Protein AF-A0A0F9HKT6-F1 (afdb_monomer_lite)

Sequence (175 aa):
MPKSNTPSYIKSLLAPNPKAQQGRRVWSIDLETVWLPFFTATNTTGDTAIPPDALGCPIRLAYDKDGSVKFSNAGRPVTRVAKPLADSVTLVRQNFVANLQRYAGQVAQQMKEEYGQQIKLAHSAGQPLIQHDKTELDRAIQLQLEEAMRQAQEESQEEEKEEAKAEEKELVPAG

Radius of gyration: 30.21 Å; chains: 1; bounding box: 75×79×49 Å

pLDDT: mean 86.14, std 12.73, range [41.28, 96.88]

Secondary structure (DSSP, 8-state):
-PPP---HHHHHHTS---------EETTEEIIIIIHHHHHHHHHHTS----HHHHHS-EEE-B-TTSPBPB-TTSPBPEEE-HHHHHHHHHHHHHHHHHHHHHHHHHHHHTHHHHHHHHHHHHHHHHHHHHHHHHHHHHHHHHHHHHHHHHHHHHHHHHHHHHHHHHHHHT----

Foldseek 3Di:
DPPDCPDPVVVVVPDDDPDDDDDDDDVNHHCPPPLLVVVVVCVVVVVDDQDPCLSVCQKDFDADPVRHGDADPVRHTDIDGDPSSNVVVVVVVVVVVVVVVVVVVVCCVPVVPVVVVVVVVVVVVCVVVVVVVVVVVVVVVVVVVVVVVVVVVVVVVVVVVVVVVVVVVVPDDDD

Organism: NCBI:txid412755

Structure (mmCIF, N/CA/C/O backbone):
data_AF-A0A0F9HKT6-F1
#
_entry.id   AF-A0A0F9HKT6-F1
#
loop_
_atom_site.group_PDB
_atom_site.id
_atom_site.type_symbol
_atom_site.label_atom_id
_atom_site.label_alt_id
_atom_site.label_comp_id
_atom_site.label_asym_id
_atom_site.label_entity_id
_atom_site.label_seq_id
_atom_site.pdbx_PDB_ins_code
_atom_site.Cartn_x
_atom_site.Cartn_y
_at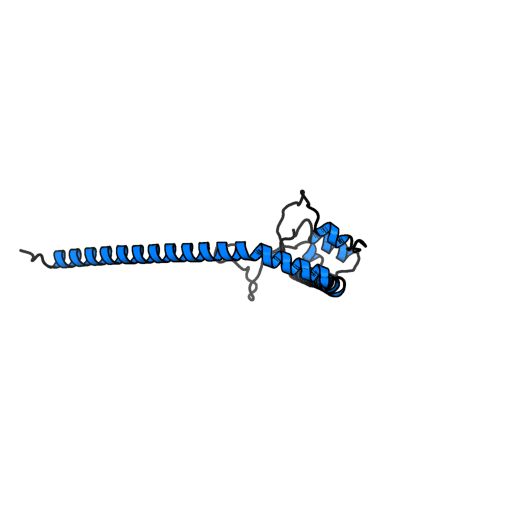om_site.Cartn_z
_atom_site.occupancy
_atom_site.B_iso_or_equiv
_atom_site.auth_seq_id
_atom_site.auth_comp_id
_atom_site.auth_asym_id
_atom_site.auth_atom_id
_atom_site.pdbx_PDB_model_num
ATOM 1 N N . MET A 1 1 ? 10.140 30.373 11.757 1.00 45.97 1 MET A N 1
ATOM 2 C CA . MET A 1 1 ? 10.279 28.901 11.717 1.00 45.97 1 MET A CA 1
ATOM 3 C C . MET A 1 1 ? 10.968 28.516 10.418 1.00 45.97 1 MET A C 1
ATOM 5 O O . MET A 1 1 ? 10.453 28.904 9.370 1.00 45.97 1 MET A O 1
ATOM 9 N N . PRO A 1 2 ? 12.121 27.831 10.438 1.00 43.03 2 PRO A N 1
ATOM 10 C CA . PRO A 1 2 ? 12.688 27.297 9.207 1.00 43.03 2 PRO A CA 1
ATOM 11 C C . PRO A 1 2 ? 11.733 26.218 8.684 1.00 43.03 2 PRO A C 1
ATOM 13 O O . PRO A 1 2 ? 11.431 25.253 9.379 1.00 43.03 2 PRO A O 1
ATOM 16 N N . LYS A 1 3 ? 11.182 26.418 7.483 1.00 57.31 3 LYS A N 1
ATOM 17 C CA . LYS A 1 3 ? 10.333 25.419 6.825 1.00 57.31 3 LYS A CA 1
ATOM 18 C C . LYS A 1 3 ? 11.186 24.170 6.611 1.00 57.31 3 LYS A C 1
ATOM 20 O O . LYS A 1 3 ? 12.167 24.240 5.872 1.00 57.31 3 LYS A O 1
ATOM 25 N N . SER A 1 4 ? 10.831 23.052 7.245 1.00 62.91 4 SER A N 1
ATOM 26 C CA . SER A 1 4 ? 11.466 21.769 6.950 1.00 62.91 4 SER A CA 1
ATOM 27 C C . SER A 1 4 ? 11.344 21.523 5.446 1.00 62.91 4 SER A C 1
ATOM 29 O O . SER A 1 4 ? 10.265 21.658 4.853 1.00 62.91 4 SER A O 1
ATOM 31 N N . ASN A 1 5 ? 12.474 21.263 4.790 1.00 73.81 5 ASN A N 1
ATOM 32 C CA . ASN A 1 5 ? 12.541 21.153 3.339 1.00 73.81 5 ASN A CA 1
ATOM 33 C C . ASN A 1 5 ? 11.998 19.776 2.918 1.00 73.81 5 ASN A C 1
ATOM 35 O O . ASN A 1 5 ? 12.739 18.884 2.518 1.00 73.81 5 ASN A O 1
ATOM 39 N N . THR A 1 6 ? 10.692 19.571 3.117 1.00 75.81 6 THR A N 1
ATOM 40 C CA . THR A 1 6 ? 10.013 18.310 2.809 1.00 75.81 6 THR A CA 1
ATOM 41 C C . THR A 1 6 ? 10.145 18.046 1.309 1.00 75.81 6 THR A C 1
ATOM 43 O O . THR A 1 6 ? 9.750 18.921 0.522 1.00 75.81 6 THR A O 1
ATOM 46 N N . PRO A 1 7 ? 10.673 16.877 0.896 1.00 83.00 7 PRO A N 1
ATOM 47 C CA . PRO A 1 7 ? 10.833 16.548 -0.513 1.00 83.00 7 PRO A CA 1
ATOM 48 C C . PRO A 1 7 ? 9.523 16.701 -1.295 1.00 83.00 7 PRO A C 1
ATOM 50 O O . PRO A 1 7 ? 8.449 16.344 -0.808 1.00 83.00 7 PRO A O 1
ATOM 53 N N . SER A 1 8 ? 9.609 17.215 -2.525 1.00 79.44 8 SER A N 1
ATOM 54 C CA . SER A 1 8 ? 8.435 17.531 -3.360 1.00 79.44 8 SER A CA 1
ATOM 55 C C . SER A 1 8 ? 7.503 16.329 -3.579 1.00 79.44 8 SER A C 1
ATOM 57 O O . SER A 1 8 ? 6.277 16.466 -3.561 1.00 79.44 8 SER A O 1
ATOM 59 N N . TYR A 1 9 ? 8.070 15.124 -3.699 1.00 77.12 9 TYR A N 1
ATOM 60 C CA . TYR A 1 9 ? 7.281 13.905 -3.873 1.00 77.12 9 TYR A CA 1
ATOM 61 C C . TYR A 1 9 ? 6.410 13.589 -2.643 1.00 77.12 9 TYR A C 1
ATOM 63 O O . TYR A 1 9 ? 5.271 13.176 -2.813 1.00 77.12 9 TYR A O 1
ATOM 71 N N . ILE A 1 10 ? 6.875 13.869 -1.416 1.00 81.38 10 ILE A N 1
ATOM 72 C CA . ILE A 1 10 ? 6.079 13.680 -0.189 1.00 81.38 10 ILE A CA 1
ATOM 73 C C . ILE A 1 10 ? 4.905 14.658 -0.156 1.00 81.38 10 ILE A C 1
ATOM 75 O O . ILE A 1 10 ? 3.785 14.258 0.138 1.00 81.38 10 ILE A O 1
ATOM 79 N N . LYS A 1 11 ? 5.133 15.927 -0.520 1.00 82.19 11 LYS A N 1
ATOM 80 C CA . LYS A 1 11 ? 4.051 16.926 -0.597 1.00 82.19 11 LYS A CA 1
ATOM 81 C C . LYS A 1 11 ? 2.957 16.494 -1.572 1.00 82.19 11 LYS A C 1
ATOM 83 O O . LYS A 1 11 ? 1.779 16.672 -1.288 1.00 82.19 11 LYS A O 1
ATOM 88 N N . SER A 1 12 ? 3.361 15.890 -2.686 1.00 80.12 12 SER A N 1
ATOM 89 C CA . SER A 1 12 ? 2.443 15.407 -3.719 1.00 80.12 12 SER A CA 1
ATOM 90 C C . SER A 1 12 ? 1.593 14.219 -3.247 1.00 80.12 12 SER A C 1
ATOM 92 O O . SER A 1 12 ? 0.447 14.105 -3.663 1.00 80.12 12 SER A O 1
ATOM 94 N N . LEU A 1 13 ? 2.103 13.373 -2.340 1.00 77.62 13 LEU A N 1
ATOM 95 C CA . LEU A 1 13 ? 1.340 12.262 -1.747 1.00 77.62 13 LEU A CA 1
ATOM 96 C C . LEU A 1 13 ? 0.247 12.720 -0.768 1.00 77.62 13 LEU A C 1
ATOM 98 O O . LEU A 1 13 ? -0.687 11.968 -0.509 1.00 77.62 13 LEU A O 1
ATOM 102 N N . LEU A 1 14 ? 0.369 13.923 -0.205 1.00 82.88 14 LEU A N 1
ATOM 103 C CA . LEU A 1 14 ? -0.565 14.464 0.790 1.00 82.88 14 LEU A CA 1
ATOM 104 C C . LEU A 1 14 ? -1.660 15.346 0.166 1.00 82.88 14 LEU A C 1
ATOM 106 O O . LEU A 1 14 ? -2.535 15.835 0.879 1.00 82.88 14 LEU A O 1
ATOM 110 N N . ALA A 1 15 ? -1.608 15.576 -1.149 1.00 80.44 15 ALA A N 1
ATOM 111 C CA . ALA A 1 15 ? -2.575 16.398 -1.866 1.00 80.44 15 ALA A CA 1
ATOM 112 C C . ALA A 1 15 ? -3.757 15.549 -2.389 1.00 80.44 15 ALA A C 1
ATOM 114 O O . ALA A 1 15 ? -3.533 14.457 -2.918 1.00 80.44 15 ALA A O 1
ATOM 115 N N . PRO A 1 16 ? -5.015 16.027 -2.300 1.00 69.81 16 PRO A N 1
ATOM 116 C CA . PRO A 1 16 ? -6.166 15.326 -2.868 1.00 69.81 16 PRO A CA 1
ATOM 117 C C . PRO A 1 16 ? -6.058 15.174 -4.392 1.00 69.81 16 PRO A C 1
ATOM 119 O O . PRO A 1 16 ? -5.712 16.130 -5.086 1.00 69.81 16 PRO A O 1
ATOM 122 N N . ASN A 1 17 ? -6.434 14.007 -4.929 1.00 72.25 17 ASN A N 1
ATOM 123 C CA . ASN A 1 17 ? -6.529 13.779 -6.374 1.00 72.25 17 ASN A CA 1
ATOM 124 C C . ASN A 1 17 ? -7.947 13.305 -6.768 1.00 72.25 17 ASN A C 1
ATOM 126 O O . ASN A 1 17 ? -8.293 12.150 -6.516 1.00 72.25 17 ASN A O 1
ATOM 130 N N . PRO A 1 18 ? -8.780 14.167 -7.386 1.00 57.66 18 PRO A N 1
ATOM 131 C CA . PRO A 1 18 ? -10.195 13.881 -7.632 1.00 57.66 18 PRO A CA 1
ATOM 132 C C . PRO A 1 18 ? -10.488 13.032 -8.885 1.00 57.66 18 PRO A C 1
ATOM 134 O O . PRO A 1 18 ? -11.656 12.800 -9.184 1.00 57.66 18 PRO A O 1
ATOM 137 N N . LYS A 1 19 ? -9.481 12.583 -9.652 1.00 61.28 19 LYS A N 1
ATOM 138 C CA . LYS A 1 19 ? -9.696 11.920 -10.957 1.00 61.28 19 LYS A CA 1
ATOM 139 C C . LYS A 1 19 ? -8.865 10.648 -11.147 1.00 61.28 19 LYS A C 1
ATOM 141 O O . LYS A 1 19 ? -8.100 10.539 -12.101 1.00 61.28 19 LYS A O 1
ATOM 146 N N . ALA A 1 20 ? -9.018 9.668 -10.262 1.00 62.19 20 ALA A N 1
ATOM 147 C CA . ALA A 1 20 ? -8.431 8.350 -10.498 1.00 62.19 20 ALA A CA 1
ATOM 148 C C . ALA A 1 20 ? -9.355 7.506 -11.395 1.00 62.19 20 ALA A C 1
ATOM 150 O O . ALA A 1 20 ? -10.478 7.183 -11.001 1.00 62.19 20 ALA A O 1
ATOM 151 N N . GLN A 1 21 ? -8.882 7.144 -12.593 1.00 65.12 21 GLN A N 1
ATOM 152 C CA . GLN A 1 21 ? -9.491 6.067 -13.378 1.00 65.12 21 GLN A CA 1
ATOM 153 C C . GLN A 1 21 ? -9.458 4.762 -12.569 1.00 65.12 21 GLN A C 1
ATOM 155 O O . GLN A 1 21 ? -8.539 4.525 -11.782 1.00 65.12 21 GLN A O 1
ATOM 160 N N . GLN A 1 22 ? -10.500 3.944 -12.718 1.00 68.56 22 GLN A N 1
ATOM 161 C CA . GLN A 1 22 ? -10.663 2.704 -11.967 1.00 68.56 22 GLN A CA 1
ATOM 162 C C . GLN A 1 22 ? -10.478 1.501 -12.888 1.00 68.56 22 GLN A C 1
ATOM 164 O O . GLN A 1 22 ? -11.194 1.355 -13.873 1.00 68.56 22 GLN A O 1
ATOM 169 N N . GLY A 1 23 ? -9.565 0.621 -12.513 1.00 77.38 23 GLY A N 1
ATOM 170 C CA . GLY A 1 23 ? -9.338 -0.693 -13.088 1.00 77.38 23 GLY A CA 1
ATOM 171 C C . GLY A 1 23 ? -8.968 -1.692 -11.989 1.00 77.38 23 GLY A C 1
ATOM 172 O O . GLY A 1 23 ? -9.216 -1.487 -10.791 1.00 77.38 23 GLY A O 1
ATOM 173 N N . ARG A 1 24 ? -8.418 -2.841 -12.388 1.00 83.50 24 ARG A N 1
ATOM 174 C CA . ARG A 1 24 ? -8.048 -3.899 -11.438 1.00 83.50 24 ARG A CA 1
ATOM 175 C C . ARG A 1 24 ? -6.892 -3.430 -10.565 1.00 83.50 24 ARG A C 1
ATOM 177 O O . ARG A 1 24 ? -5.869 -2.988 -11.071 1.00 83.50 24 ARG A O 1
ATOM 184 N N . ARG A 1 25 ? -7.027 -3.571 -9.247 1.00 87.00 25 ARG A N 1
ATOM 185 C CA . ARG A 1 25 ? -6.030 -3.068 -8.296 1.00 87.00 25 ARG A CA 1
ATOM 186 C C . ARG A 1 25 ? -5.031 -4.140 -7.883 1.00 87.00 25 ARG A C 1
ATOM 188 O O . ARG A 1 25 ? -5.411 -5.253 -7.527 1.00 87.00 25 ARG A O 1
ATOM 195 N N . VAL A 1 26 ? -3.760 -3.760 -7.840 1.00 85.25 26 VAL A N 1
ATOM 196 C CA . VAL A 1 26 ? -2.678 -4.523 -7.219 1.00 85.25 26 VAL A CA 1
ATOM 197 C C . VAL A 1 26 ? -2.084 -3.644 -6.135 1.00 85.25 26 VAL A C 1
ATOM 199 O O . VAL A 1 26 ? -1.570 -2.563 -6.413 1.00 85.25 26 VAL A O 1
ATOM 202 N N . TRP A 1 27 ? -2.203 -4.098 -4.887 1.00 85.38 27 TRP A N 1
ATOM 203 C CA . TRP A 1 27 ? -1.842 -3.305 -3.710 1.00 85.38 27 TRP A CA 1
ATOM 204 C C . TRP A 1 27 ? -2.589 -1.958 -3.651 1.00 85.38 27 TRP A C 1
ATOM 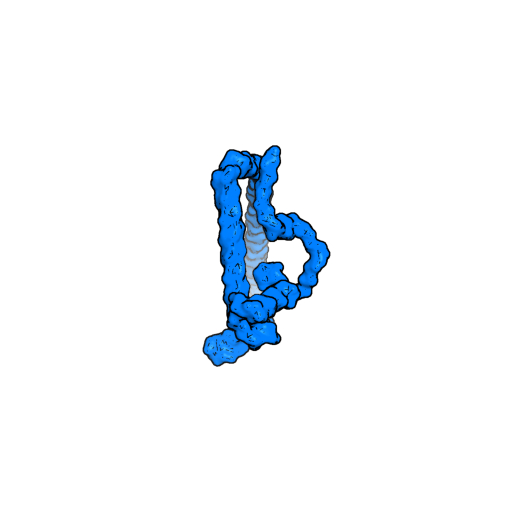206 O O . TRP A 1 27 ? -2.001 -0.903 -3.446 1.00 85.38 27 TRP A O 1
ATOM 216 N N . SER A 1 28 ? -3.906 -1.998 -3.888 1.00 84.75 28 SER A N 1
ATOM 217 C CA . SER A 1 28 ? -4.805 -0.828 -3.926 1.00 84.75 28 SER A CA 1
ATOM 218 C C . SER A 1 28 ? -4.469 0.245 -4.972 1.00 84.75 28 SER A C 1
ATOM 220 O O . SER A 1 28 ? -5.201 1.225 -5.080 1.00 84.75 28 SER A O 1
ATOM 222 N N . ILE A 1 29 ? -3.432 0.035 -5.783 1.00 86.88 29 ILE A N 1
ATOM 223 C CA . ILE A 1 29 ? -3.046 0.881 -6.910 1.00 86.88 29 ILE A CA 1
ATOM 224 C C . ILE A 1 29 ? -3.522 0.222 -8.199 1.00 86.88 29 ILE A C 1
ATOM 226 O O . ILE A 1 29 ? -3.512 -1.003 -8.331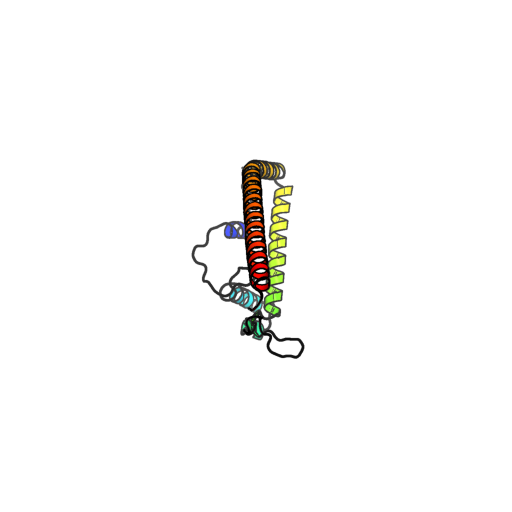 1.00 86.88 29 ILE A O 1
ATOM 230 N N . ASP A 1 30 ? -3.970 1.042 -9.137 1.00 89.88 30 ASP A N 1
ATOM 231 C CA . ASP A 1 30 ? -4.503 0.575 -10.403 1.00 89.88 30 ASP A CA 1
ATOM 232 C C . ASP A 1 30 ? -3.443 -0.119 -11.275 1.00 89.88 30 ASP A C 1
ATOM 234 O O . ASP A 1 30 ? -2.348 0.402 -11.490 1.00 89.88 30 ASP A O 1
ATOM 238 N N . LEU A 1 31 ? -3.759 -1.311 -11.781 1.00 90.75 31 LEU A N 1
ATOM 239 C CA . LEU A 1 31 ? -2.845 -2.063 -12.634 1.00 90.75 31 LEU A CA 1
ATOM 240 C C . LEU A 1 31 ? -2.688 -1.394 -13.996 1.00 90.75 31 LEU A C 1
ATOM 242 O O . LEU A 1 31 ? -1.569 -1.201 -14.454 1.00 90.75 31 LEU A O 1
ATOM 246 N N . GLU A 1 32 ? -3.796 -1.047 -14.639 1.00 89.69 32 GLU A N 1
ATOM 247 C CA . GLU A 1 32 ? -3.833 -0.718 -16.065 1.00 89.69 32 GLU A CA 1
ATOM 248 C C . GLU A 1 32 ? -3.354 0.703 -16.356 1.00 89.69 32 GLU A C 1
ATOM 250 O O . GLU A 1 32 ? -2.655 0.935 -17.337 1.00 89.69 32 GLU A O 1
ATOM 255 N N . THR A 1 33 ? -3.691 1.646 -15.484 1.00 88.75 33 THR A N 1
ATOM 256 C CA . THR A 1 33 ? -3.434 3.080 -15.662 1.00 88.75 33 THR A CA 1
ATOM 257 C C . THR A 1 33 ? -2.235 3.583 -14.866 1.00 88.75 33 THR A C 1
ATOM 259 O O . THR A 1 33 ? -1.716 4.655 -15.172 1.00 88.75 33 THR A O 1
ATOM 262 N N . VAL A 1 34 ? -1.758 2.824 -13.870 1.00 89.81 34 VAL A N 1
ATOM 263 C CA . VAL A 1 34 ? -0.604 3.220 -13.045 1.00 89.81 34 VAL A CA 1
ATOM 264 C C . VAL A 1 34 ? 0.545 2.232 -13.182 1.00 89.81 34 VAL A C 1
ATOM 266 O O . VAL A 1 34 ? 1.611 2.612 -13.662 1.00 89.81 34 VAL A O 1
ATOM 269 N N . TRP A 1 35 ? 0.353 0.966 -12.800 1.00 92.62 35 TRP A N 1
ATOM 270 C CA . TRP A 1 35 ? 1.462 0.008 -12.787 1.00 92.62 35 TRP A CA 1
ATOM 271 C C . TRP A 1 35 ? 1.998 -0.317 -14.179 1.00 92.62 35 TRP A C 1
ATOM 273 O O . TRP A 1 35 ? 3.212 -0.305 -14.364 1.00 92.62 35 TRP A O 1
ATOM 283 N N . LEU A 1 36 ? 1.134 -0.601 -15.157 1.00 93.81 36 LEU A N 1
ATOM 284 C CA . LEU A 1 36 ? 1.591 -0.957 -16.501 1.00 93.81 36 LEU A CA 1
ATOM 285 C C . LEU A 1 36 ? 2.310 0.200 -17.199 1.00 93.81 36 LEU A C 1
ATOM 287 O O . LEU A 1 36 ? 3.413 -0.045 -17.687 1.00 93.81 36 LEU A O 1
ATOM 291 N N . PRO A 1 37 ? 1.796 1.447 -17.217 1.00 93.88 37 PRO A N 1
ATOM 292 C CA . PRO A 1 37 ? 2.535 2.565 -17.795 1.00 93.88 37 PRO A CA 1
ATOM 293 C C . PRO A 1 37 ? 3.857 2.818 -17.070 1.00 93.88 37 PRO A C 1
ATOM 295 O O . PRO A 1 37 ? 4.873 3.025 -17.727 1.00 93.88 37 PRO A O 1
ATOM 298 N N . PHE A 1 38 ? 3.869 2.728 -15.734 1.00 94.38 38 PHE A N 1
ATOM 299 C CA . PHE A 1 38 ? 5.089 2.872 -14.942 1.00 94.38 38 PHE A CA 1
ATOM 300 C C . PHE A 1 38 ? 6.142 1.824 -15.321 1.00 94.38 38 PHE A C 1
ATOM 302 O O . PHE A 1 38 ? 7.254 2.188 -15.689 1.00 94.38 38 PHE A O 1
ATOM 309 N N . PHE A 1 39 ? 5.788 0.537 -15.303 1.00 95.94 39 PHE A N 1
ATOM 310 C CA . PHE A 1 39 ? 6.731 -0.534 -15.627 1.00 95.94 39 PHE A CA 1
ATOM 311 C C . PHE A 1 39 ? 7.121 -0.577 -17.100 1.00 95.94 39 PHE A C 1
ATOM 313 O O . PHE A 1 39 ? 8.240 -0.960 -17.424 1.00 95.94 39 PHE A O 1
ATOM 320 N N . THR A 1 40 ? 6.232 -0.153 -17.997 1.00 95.38 40 THR A N 1
ATOM 321 C CA . THR A 1 40 ? 6.567 0.029 -19.413 1.00 95.38 40 THR A CA 1
ATOM 322 C C . THR A 1 40 ? 7.609 1.133 -19.570 1.00 95.38 40 THR A C 1
ATOM 324 O O . THR A 1 40 ? 8.596 0.943 -20.282 1.00 95.38 40 THR A O 1
ATOM 327 N N . ALA A 1 41 ? 7.443 2.259 -18.869 1.00 94.12 41 ALA A N 1
ATOM 328 C CA . ALA A 1 41 ? 8.409 3.350 -18.881 1.00 94.12 41 ALA A CA 1
ATOM 329 C C . ALA A 1 41 ? 9.767 2.913 -18.310 1.00 94.12 41 ALA A C 1
ATOM 331 O O . ALA A 1 41 ? 10.779 3.111 -18.978 1.00 94.12 41 ALA A O 1
ATOM 332 N N . THR A 1 42 ? 9.798 2.248 -17.149 1.00 93.19 42 THR A N 1
ATOM 333 C CA . THR A 1 42 ? 11.059 1.787 -16.535 1.00 93.19 42 THR A CA 1
ATOM 334 C C . THR A 1 42 ? 11.748 0.691 -17.345 1.00 93.19 42 THR A C 1
ATOM 336 O O . THR A 1 42 ? 12.972 0.621 -17.377 1.00 93.19 42 THR A O 1
ATOM 339 N N . ASN A 1 43 ? 10.992 -0.155 -18.050 1.00 92.75 43 ASN A N 1
ATOM 340 C CA . ASN A 1 43 ? 11.581 -1.098 -18.999 1.00 92.75 43 ASN A CA 1
ATOM 341 C C . ASN A 1 43 ? 12.192 -0.386 -20.208 1.00 92.75 43 ASN A C 1
ATOM 343 O O . ASN A 1 43 ? 13.237 -0.797 -20.699 1.00 92.75 43 ASN A O 1
ATOM 347 N N . THR A 1 44 ? 11.536 0.669 -20.695 1.00 94.31 44 THR A N 1
ATOM 348 C CA . THR A 1 44 ? 11.997 1.440 -21.858 1.00 94.31 44 THR A CA 1
ATOM 349 C C . THR A 1 44 ? 13.293 2.190 -21.551 1.00 94.31 44 THR A C 1
ATOM 351 O O . THR A 1 44 ? 14.169 2.268 -22.407 1.00 94.31 44 THR A O 1
ATOM 354 N N . THR A 1 45 ? 13.444 2.710 -20.330 1.00 93.81 45 THR A N 1
ATOM 355 C CA . THR A 1 45 ? 14.676 3.371 -19.868 1.00 93.81 45 THR A CA 1
ATOM 356 C C . THR A 1 45 ? 15.780 2.391 -19.463 1.00 93.81 45 THR A C 1
ATOM 358 O O . THR A 1 45 ? 16.918 2.813 -19.275 1.00 93.81 45 THR A O 1
ATOM 361 N N . GLY A 1 46 ? 15.477 1.091 -19.365 1.00 91.88 46 GLY A N 1
ATOM 362 C CA . GLY A 1 46 ? 16.423 0.045 -18.963 1.00 91.88 46 GLY A CA 1
ATOM 363 C C . GLY A 1 46 ? 16.582 -0.129 -17.448 1.00 91.88 46 GLY A C 1
ATOM 364 O O . GLY A 1 46 ? 17.426 -0.910 -17.014 1.00 91.88 46 GLY A O 1
ATOM 365 N N . ASP A 1 47 ? 15.768 0.555 -16.641 1.00 90.88 47 ASP A N 1
ATOM 366 C CA . ASP A 1 47 ? 15.782 0.451 -15.174 1.00 90.88 47 ASP A CA 1
ATOM 367 C C . ASP A 1 47 ? 15.146 -0.856 -14.673 1.00 90.88 47 ASP A C 1
ATOM 369 O O . ASP A 1 47 ? 15.439 -1.333 -13.574 1.00 90.88 47 ASP A O 1
ATOM 373 N N . THR A 1 48 ? 14.264 -1.454 -15.478 1.00 92.12 48 THR A N 1
ATOM 374 C CA . THR A 1 48 ? 13.692 -2.782 -15.233 1.00 92.12 48 THR A CA 1
ATOM 375 C C . THR A 1 48 ? 13.847 -3.685 -16.454 1.00 92.12 48 THR A C 1
ATOM 377 O O . THR A 1 48 ? 13.981 -3.226 -17.583 1.00 92.12 48 THR A O 1
ATOM 380 N N . ALA A 1 49 ? 13.800 -4.998 -16.224 1.00 93.12 49 ALA A N 1
ATOM 381 C CA . ALA A 1 49 ? 13.882 -6.022 -17.267 1.00 93.12 49 ALA A CA 1
ATOM 382 C C . ALA A 1 49 ? 12.672 -6.969 -17.202 1.00 93.12 49 ALA A C 1
ATOM 384 O O . ALA A 1 49 ? 12.809 -8.192 -17.183 1.00 93.12 49 ALA A O 1
ATOM 385 N N . ILE A 1 50 ? 11.465 -6.405 -17.093 1.00 93.69 50 ILE A N 1
ATOM 386 C CA . ILE A 1 50 ? 10.223 -7.183 -17.034 1.00 93.69 50 ILE A CA 1
ATOM 387 C C . ILE A 1 50 ? 9.977 -7.818 -18.414 1.00 93.69 50 ILE A C 1
ATOM 389 O O . ILE A 1 50 ? 10.015 -7.107 -19.417 1.00 93.69 50 ILE A O 1
ATOM 393 N N . PRO A 1 51 ? 9.712 -9.129 -18.514 1.00 95.69 51 PRO A N 1
ATOM 394 C CA . PRO A 1 51 ? 9.477 -9.775 -19.802 1.00 95.69 51 PRO A CA 1
ATOM 395 C C . PRO A 1 51 ? 8.328 -9.125 -20.606 1.00 95.69 51 PRO A C 1
ATOM 397 O O . PRO A 1 51 ? 7.290 -8.796 -20.017 1.00 95.69 51 PRO A O 1
ATOM 400 N N . PRO A 1 52 ? 8.455 -8.956 -21.941 1.00 94.31 52 PRO A N 1
ATOM 401 C CA . PRO A 1 52 ? 7.412 -8.334 -22.764 1.00 94.31 52 PRO A CA 1
ATOM 402 C C . PRO A 1 52 ? 6.061 -9.053 -22.700 1.00 94.31 52 PRO A C 1
ATOM 404 O O . PRO A 1 52 ? 5.018 -8.408 -22.730 1.00 94.31 52 PRO A O 1
ATOM 407 N N . ASP A 1 53 ? 6.057 -10.379 -22.550 1.00 95.19 53 ASP A N 1
ATOM 408 C CA . ASP A 1 53 ? 4.836 -11.166 -22.367 1.00 95.19 53 ASP A CA 1
ATOM 409 C C . ASP A 1 53 ? 4.145 -10.845 -21.032 1.00 95.19 53 ASP A C 1
ATOM 411 O O . ASP A 1 53 ? 2.923 -10.946 -20.925 1.00 95.19 53 ASP A O 1
ATOM 415 N N . ALA A 1 54 ? 4.892 -10.469 -19.989 1.00 94.31 54 ALA A N 1
ATOM 416 C CA . ALA A 1 54 ? 4.320 -10.042 -18.712 1.00 94.31 54 ALA A CA 1
ATOM 417 C C . ALA A 1 54 ? 3.679 -8.658 -18.830 1.00 94.31 54 ALA A C 1
ATOM 419 O O . ALA A 1 54 ? 2.595 -8.462 -18.291 1.00 94.31 54 ALA A O 1
ATOM 420 N N . LEU A 1 55 ? 4.287 -7.737 -19.581 1.00 92.81 55 LEU A N 1
ATOM 421 C CA . LEU A 1 55 ? 3.705 -6.420 -19.859 1.00 92.81 55 LEU A CA 1
ATOM 422 C C . LEU A 1 55 ? 2.479 -6.510 -20.782 1.00 92.81 55 LEU A C 1
ATOM 424 O O . LEU A 1 55 ? 1.471 -5.859 -20.523 1.00 92.81 55 LEU A O 1
ATOM 428 N N . GLY A 1 56 ? 2.545 -7.344 -21.825 1.00 92.94 56 GLY A N 1
ATOM 429 C CA . GLY A 1 56 ? 1.463 -7.529 -22.798 1.00 92.94 56 GLY A CA 1
ATOM 430 C C . GLY A 1 56 ? 0.314 -8.416 -22.305 1.00 92.94 56 GLY A C 1
ATOM 431 O O . GLY A 1 56 ? -0.824 -8.244 -22.731 1.00 92.94 56 GLY A O 1
ATOM 432 N N . CYS A 1 57 ? 0.583 -9.346 -21.382 1.00 94.50 57 CYS A N 1
ATOM 433 C CA . CYS A 1 57 ? -0.420 -10.195 -20.735 1.00 94.50 57 CYS A CA 1
ATOM 434 C C . CYS A 1 57 ? -0.236 -10.153 -19.205 1.00 94.50 57 CYS A C 1
ATOM 436 O O . CYS A 1 57 ? 0.287 -11.101 -18.594 1.00 94.50 57 CYS A O 1
ATOM 438 N N . PRO A 1 58 ? -0.649 -9.040 -18.571 1.00 93.44 58 PRO A N 1
ATOM 439 C CA . PRO A 1 58 ? -0.372 -8.776 -17.164 1.00 93.44 58 PRO A CA 1
ATOM 440 C C . PRO A 1 58 ? -1.254 -9.578 -16.218 1.00 93.44 58 PRO A C 1
ATOM 442 O O . PRO A 1 58 ? -0.895 -9.761 -15.057 1.00 93.44 58 PRO A O 1
ATOM 445 N N . ILE A 1 59 ? -2.385 -10.089 -16.705 1.00 93.69 59 ILE A N 1
ATOM 446 C CA . ILE A 1 59 ? -3.304 -10.947 -15.964 1.00 93.69 59 ILE A CA 1
ATOM 447 C C . ILE A 1 59 ? -3.404 -12.278 -16.690 1.00 93.69 59 ILE A C 1
ATOM 449 O O . ILE A 1 59 ? -3.763 -12.330 -17.861 1.00 93.69 59 ILE A O 1
ATOM 453 N N . ARG A 1 60 ? -3.109 -13.356 -15.968 1.00 93.69 60 ARG A N 1
ATOM 454 C CA . ARG A 1 60 ? -3.024 -14.716 -16.500 1.00 93.69 60 ARG A CA 1
ATOM 455 C C . ARG A 1 60 ? -3.893 -15.662 -15.692 1.00 93.69 60 ARG A C 1
ATOM 457 O O . ARG A 1 60 ? -4.173 -15.404 -14.521 1.00 93.69 60 ARG A O 1
ATOM 464 N N . LEU A 1 61 ? -4.286 -16.775 -16.300 1.00 94.62 61 LEU A N 1
ATOM 465 C CA . LEU A 1 61 ? -4.861 -17.893 -15.557 1.00 94.62 61 LEU A CA 1
ATOM 466 C C . LEU A 1 61 ? -3.829 -18.426 -14.559 1.00 94.62 61 LEU A C 1
ATOM 468 O O . LEU A 1 61 ? -2.637 -18.516 -14.858 1.00 94.62 61 LEU A O 1
ATOM 472 N N . ALA A 1 62 ? -4.291 -18.737 -13.355 1.00 92.81 62 ALA A N 1
ATOM 473 C CA . ALA A 1 62 ? -3.518 -19.496 -12.396 1.00 92.81 62 ALA A CA 1
ATOM 474 C C . ALA A 1 62 ? -3.633 -20.980 -12.735 1.00 92.81 62 ALA A C 1
ATOM 476 O O . ALA A 1 62 ? -4.705 -21.453 -13.109 1.00 92.81 62 ALA A O 1
ATOM 477 N N . TYR A 1 63 ? -2.534 -21.696 -12.549 1.00 93.19 63 TYR A N 1
ATOM 478 C CA . TYR A 1 63 ? -2.455 -23.130 -12.770 1.00 93.19 63 TYR A CA 1
ATOM 479 C C . TYR A 1 63 ? -2.042 -23.826 -11.474 1.00 93.19 63 TYR A C 1
ATOM 481 O O . TYR A 1 63 ? -1.321 -23.239 -10.655 1.00 93.19 63 TYR A O 1
ATOM 489 N N . ASP A 1 64 ? -2.522 -25.048 -11.275 1.00 92.56 64 ASP A N 1
ATOM 490 C CA . ASP A 1 64 ? -2.048 -25.937 -10.220 1.00 92.56 64 ASP A CA 1
ATOM 491 C C . ASP A 1 64 ? -0.746 -26.643 -10.650 1.00 92.56 64 ASP A C 1
ATOM 493 O O . ASP A 1 64 ? -0.244 -26.456 -11.761 1.00 92.56 64 ASP A O 1
ATOM 497 N N . LYS A 1 65 ? -0.119 -27.393 -9.735 1.00 92.12 65 LYS A N 1
ATOM 498 C CA . LYS A 1 65 ? 1.206 -28.006 -9.973 1.00 92.12 65 LYS A CA 1
ATOM 499 C C . LYS A 1 65 ? 1.204 -29.039 -11.105 1.00 92.12 65 LYS A C 1
ATOM 501 O O . LYS A 1 65 ? 2.252 -29.302 -11.680 1.00 92.12 65 LYS A O 1
ATOM 506 N N . ASP A 1 66 ? 0.045 -29.615 -11.390 1.00 93.50 66 ASP A N 1
ATOM 507 C CA . ASP A 1 66 ? -0.209 -30.563 -12.474 1.00 93.50 66 ASP A CA 1
ATOM 508 C C . ASP A 1 66 ? -0.464 -29.878 -13.831 1.00 93.50 66 ASP A C 1
ATOM 510 O O . ASP A 1 66 ? -0.649 -30.557 -14.837 1.00 93.50 66 ASP A O 1
ATOM 514 N N . GLY A 1 67 ? -0.461 -28.540 -13.875 1.00 91.38 67 GLY A N 1
ATOM 515 C CA . GLY A 1 67 ? -0.703 -27.760 -15.087 1.00 91.38 67 GLY A CA 1
ATOM 516 C C . GLY A 1 67 ? -2.182 -27.559 -15.421 1.00 91.38 67 GLY A C 1
ATOM 517 O O . GLY A 1 67 ? -2.486 -26.958 -16.452 1.00 91.38 67 GLY A O 1
ATOM 518 N N . SER A 1 68 ? -3.109 -28.012 -14.572 1.00 93.50 68 SER A N 1
ATOM 519 C CA . SER A 1 68 ? -4.540 -27.739 -14.733 1.00 93.50 68 SER A CA 1
ATOM 520 C C . SER A 1 68 ? -4.880 -26.287 -14.367 1.00 93.50 68 SER A C 1
ATOM 522 O O . SER A 1 68 ? -4.186 -25.649 -13.571 1.00 93.50 68 SER A O 1
ATOM 524 N N . VAL A 1 69 ? -5.932 -25.721 -14.975 1.00 95.38 69 VAL A N 1
ATOM 525 C CA . VAL A 1 69 ? -6.400 -24.367 -14.627 1.00 95.38 69 VAL A CA 1
ATOM 526 C C . VAL A 1 69 ? -6.997 -24.398 -13.226 1.00 95.38 69 VAL A C 1
ATOM 528 O O . VAL A 1 69 ? -7.892 -25.188 -12.942 1.00 95.38 69 VAL A O 1
ATOM 531 N N . LYS A 1 70 ? -6.548 -23.485 -12.369 1.00 95.75 70 LYS A N 1
ATOM 532 C CA . LYS A 1 70 ? -7.023 -23.378 -10.994 1.00 95.75 70 LYS A CA 1
ATOM 533 C C . LYS A 1 70 ? -8.412 -22.741 -10.943 1.00 95.75 70 LYS A C 1
ATOM 535 O O . LYS A 1 70 ? -8.609 -21.640 -11.464 1.00 95.75 70 LYS A O 1
ATOM 540 N N . PHE A 1 71 ? -9.336 -23.361 -10.217 1.00 95.56 71 PHE A N 1
ATOM 541 C CA . PHE A 1 71 ? -10.668 -22.817 -9.931 1.00 95.56 71 PHE A CA 1
ATOM 542 C C . PHE A 1 71 ? -10.807 -22.400 -8.459 1.00 95.56 71 PHE A C 1
ATOM 544 O O . PHE A 1 71 ? -10.104 -22.897 -7.580 1.00 95.56 71 PHE A O 1
ATOM 551 N N . SER A 1 72 ? -11.683 -21.433 -8.189 1.00 93.69 72 SER A N 1
ATOM 552 C CA . SER A 1 72 ? -12.072 -21.044 -6.831 1.00 93.69 72 SER A CA 1
ATOM 553 C C . SER A 1 72 ? -13.125 -21.999 -6.261 1.00 93.69 72 SER A C 1
ATOM 555 O O . SER A 1 72 ? -13.755 -22.746 -7.006 1.00 93.69 72 SER A O 1
ATOM 557 N N . ASN A 1 73 ? -13.400 -21.906 -4.956 1.00 91.94 73 ASN A N 1
ATOM 558 C CA . ASN A 1 73 ? -14.469 -22.680 -4.303 1.00 91.94 73 ASN A CA 1
ATOM 559 C C . ASN A 1 73 ? -15.860 -22.427 -4.921 1.00 91.94 73 ASN A C 1
ATOM 561 O O . ASN A 1 73 ? -16.748 -23.259 -4.803 1.00 91.94 73 ASN A O 1
ATOM 565 N N . ALA A 1 74 ? -16.040 -21.292 -5.603 1.00 93.25 74 ALA A N 1
ATOM 566 C CA . ALA A 1 74 ? -17.261 -20.938 -6.326 1.00 93.25 74 ALA A CA 1
ATOM 567 C C . ALA A 1 74 ? -17.251 -21.398 -7.802 1.00 93.25 74 ALA A C 1
ATOM 569 O O . ALA A 1 74 ? -18.065 -20.927 -8.594 1.00 93.25 74 ALA A O 1
ATOM 570 N N . GLY A 1 75 ? -16.290 -22.236 -8.206 1.00 92.44 75 GLY A N 1
ATOM 571 C CA . GLY A 1 75 ? -16.195 -22.787 -9.560 1.00 92.44 75 GLY A CA 1
ATOM 572 C C . GLY A 1 75 ? -15.757 -21.789 -10.636 1.00 92.44 75 GLY A C 1
ATOM 573 O O . GLY A 1 75 ? -15.964 -22.037 -11.820 1.00 92.44 75 GLY A O 1
ATOM 574 N N . ARG A 1 76 ? -15.152 -20.649 -10.267 1.00 93.75 76 ARG A N 1
ATOM 575 C CA . ARG A 1 76 ? -14.661 -19.647 -11.235 1.00 93.75 76 ARG A CA 1
ATOM 576 C C . ARG A 1 76 ? -13.154 -19.801 -11.478 1.00 93.75 76 ARG A C 1
ATOM 578 O O . ARG A 1 76 ? -12.431 -19.979 -10.496 1.00 93.75 76 ARG A O 1
ATOM 585 N N . PRO A 1 77 ? -12.654 -19.669 -12.722 1.00 93.94 77 PRO A N 1
ATOM 586 C CA . PRO A 1 77 ? -11.219 -19.675 -12.992 1.00 93.94 77 PRO A CA 1
ATOM 587 C C . PRO A 1 77 ? -10.500 -18.576 -12.209 1.00 93.94 77 PRO A C 1
ATOM 589 O O . PRO A 1 77 ? -10.927 -17.418 -12.184 1.00 93.94 77 PRO A O 1
ATOM 592 N N . VAL A 1 78 ? -9.388 -18.928 -11.573 1.00 93.69 78 VAL A N 1
ATOM 593 C CA . VAL A 1 78 ? -8.571 -17.985 -10.814 1.00 93.69 78 VAL A CA 1
ATOM 594 C C . VAL A 1 78 ? -7.616 -17.290 -11.774 1.00 93.69 78 VAL A C 1
ATOM 596 O O . VAL A 1 78 ? -6.791 -17.934 -12.414 1.00 93.69 78 VAL A O 1
ATOM 599 N N . THR A 1 79 ? -7.674 -15.962 -11.836 1.00 93.44 79 THR A N 1
ATOM 600 C CA . THR A 1 79 ? -6.674 -15.153 -12.544 1.00 93.44 79 THR A CA 1
ATOM 601 C C . THR A 1 79 ? -5.707 -14.500 -11.566 1.00 93.44 79 THR A C 1
ATOM 603 O O . THR A 1 79 ? -6.111 -14.090 -10.478 1.00 93.44 79 THR A O 1
ATOM 606 N N . ARG A 1 80 ? -4.439 -14.356 -11.951 1.00 92.38 80 ARG A N 1
ATOM 607 C CA . ARG A 1 80 ? -3.391 -13.695 -11.165 1.00 92.38 80 ARG A CA 1
ATOM 608 C C . ARG A 1 80 ? -2.569 -12.759 -12.034 1.00 92.38 80 ARG A C 1
ATOM 610 O O . ARG A 1 80 ? -2.489 -12.929 -13.246 1.00 92.38 80 ARG A O 1
ATOM 617 N N . VAL A 1 81 ? -1.938 -11.785 -11.389 1.00 93.75 81 VAL A N 1
ATOM 618 C CA . VAL A 1 81 ? -0.943 -10.930 -12.039 1.00 93.75 81 VAL A CA 1
ATOM 619 C C . VAL A 1 81 ? 0.258 -11.786 -12.445 1.00 93.75 81 VAL A C 1
ATOM 621 O O . VAL A 1 81 ? 0.653 -12.683 -11.695 1.00 93.75 81 VAL A O 1
ATOM 624 N N . ALA A 1 82 ? 0.833 -11.523 -13.618 1.00 94.25 82 ALA A N 1
ATOM 625 C CA . ALA A 1 82 ? 2.041 -12.197 -14.078 1.00 94.25 82 ALA A CA 1
ATOM 626 C C . ALA A 1 82 ? 3.154 -12.092 -13.018 1.00 94.25 82 ALA A C 1
ATOM 628 O O . ALA A 1 82 ? 3.402 -11.013 -12.477 1.00 94.25 82 ALA A O 1
ATOM 629 N N . LYS A 1 83 ? 3.829 -13.210 -12.716 1.00 92.62 83 LYS A N 1
ATOM 630 C CA . LYS A 1 83 ? 4.797 -13.289 -11.608 1.00 92.62 83 LYS A CA 1
ATOM 631 C C . LYS A 1 83 ? 5.882 -12.199 -11.663 1.00 92.62 83 LYS A C 1
ATOM 633 O O . LYS A 1 83 ? 6.068 -11.558 -10.632 1.00 92.62 83 LYS A O 1
ATOM 638 N N . PRO A 1 84 ? 6.516 -11.904 -12.819 1.00 93.56 84 PRO A N 1
ATOM 639 C CA . PRO A 1 84 ? 7.507 -10.830 -12.896 1.00 93.56 84 PRO A CA 1
ATOM 640 C C . PRO A 1 84 ? 6.946 -9.459 -12.494 1.00 93.56 84 PRO A C 1
ATOM 642 O O . PRO A 1 84 ? 7.569 -8.748 -11.716 1.00 93.56 84 PRO A O 1
ATOM 645 N N . LEU A 1 85 ? 5.731 -9.118 -12.944 1.00 93.38 85 LEU A N 1
ATOM 646 C CA . LEU A 1 85 ? 5.059 -7.877 -12.548 1.00 93.38 85 LEU A CA 1
ATOM 647 C C . LEU A 1 85 ? 4.739 -7.856 -11.052 1.00 93.38 85 LEU A C 1
ATOM 649 O O . LEU A 1 85 ? 4.980 -6.855 -10.383 1.00 93.38 85 LEU A O 1
ATOM 653 N N . ALA A 1 86 ? 4.217 -8.959 -10.510 1.00 92.12 86 ALA A N 1
ATOM 654 C CA . ALA A 1 86 ? 3.901 -9.063 -9.087 1.00 92.12 86 ALA A CA 1
ATOM 655 C C . ALA A 1 86 ? 5.147 -8.879 -8.197 1.00 92.12 86 ALA A C 1
ATOM 657 O O . ALA A 1 86 ? 5.073 -8.246 -7.138 1.00 92.12 86 ALA A O 1
ATOM 658 N N . ASP A 1 87 ? 6.295 -9.387 -8.643 1.00 93.50 87 ASP A N 1
ATOM 659 C CA . ASP A 1 87 ? 7.573 -9.236 -7.947 1.00 93.50 87 ASP A CA 1
ATOM 660 C C . ASP A 1 87 ? 8.081 -7.795 -8.009 1.00 93.50 87 ASP A C 1
ATOM 662 O O . ASP A 1 87 ? 8.444 -7.232 -6.975 1.00 93.50 87 ASP A O 1
ATOM 666 N N . SER A 1 88 ? 8.016 -7.155 -9.180 1.00 91.81 88 SER A N 1
ATOM 667 C CA . SER A 1 88 ? 8.370 -5.740 -9.331 1.00 91.81 88 SER A CA 1
ATOM 668 C C . SER A 1 88 ? 7.482 -4.830 -8.478 1.00 91.81 88 SER A C 1
ATOM 670 O O . SER A 1 88 ? 7.996 -3.947 -7.793 1.00 91.81 88 SER A O 1
ATOM 672 N N . VAL A 1 89 ? 6.168 -5.078 -8.424 1.00 93.19 89 VAL A N 1
ATOM 673 C CA . VAL A 1 89 ? 5.255 -4.356 -7.516 1.00 93.19 89 VAL A CA 1
ATOM 674 C C . VAL A 1 89 ? 5.667 -4.552 -6.056 1.00 93.19 89 VAL A C 1
ATOM 676 O O . VAL A 1 89 ? 5.705 -3.594 -5.282 1.00 93.19 89 VAL A O 1
ATOM 679 N N . THR A 1 90 ? 6.007 -5.783 -5.667 1.00 92.62 90 THR A N 1
ATOM 680 C CA . THR A 1 90 ? 6.438 -6.092 -4.296 1.00 92.62 90 THR A CA 1
ATOM 681 C C . THR A 1 90 ? 7.717 -5.344 -3.926 1.00 92.62 90 THR A C 1
ATOM 683 O O . THR A 1 90 ? 7.788 -4.779 -2.832 1.00 92.62 90 THR A O 1
ATOM 686 N N . LEU A 1 91 ? 8.689 -5.286 -4.838 1.00 91.44 91 LEU A N 1
ATOM 687 C CA . LEU A 1 91 ? 9.934 -4.543 -4.656 1.00 91.44 91 LEU A CA 1
ATOM 688 C C . LEU A 1 91 ? 9.677 -3.037 -4.511 1.00 91.44 91 LEU A C 1
ATOM 690 O O . LEU A 1 91 ? 10.156 -2.417 -3.561 1.00 91.44 91 LEU A O 1
ATOM 694 N N . VAL A 1 92 ? 8.876 -2.446 -5.406 1.00 91.94 92 VAL A N 1
ATOM 695 C CA . VAL A 1 92 ? 8.513 -1.020 -5.329 1.00 91.94 92 VAL A CA 1
ATOM 696 C C . VAL A 1 92 ? 7.831 -0.710 -3.998 1.00 91.94 92 VAL A C 1
ATOM 698 O O . VAL A 1 92 ? 8.186 0.268 -3.342 1.00 91.94 92 VAL A O 1
ATOM 701 N N . ARG A 1 93 ? 6.914 -1.572 -3.544 1.00 90.06 93 ARG A N 1
ATOM 702 C CA . ARG A 1 93 ? 6.259 -1.437 -2.237 1.00 90.06 93 ARG A CA 1
ATOM 703 C C . ARG A 1 93 ? 7.264 -1.456 -1.085 1.00 90.06 93 ARG A C 1
ATOM 705 O O . ARG A 1 93 ? 7.173 -0.614 -0.196 1.00 90.06 93 ARG A O 1
ATOM 712 N N . GLN A 1 94 ? 8.198 -2.406 -1.076 1.00 90.19 94 GLN A N 1
ATOM 713 C CA . GLN A 1 94 ? 9.224 -2.493 -0.030 1.00 90.19 94 GLN A CA 1
ATOM 714 C C . GLN A 1 94 ? 10.077 -1.221 0.013 1.00 90.19 94 GLN A C 1
ATOM 716 O O . GLN A 1 94 ? 10.271 -0.647 1.084 1.00 90.19 94 GLN A O 1
ATOM 721 N N . ASN A 1 95 ? 10.502 -0.728 -1.152 1.00 90.19 95 ASN A N 1
ATOM 722 C CA . ASN A 1 95 ? 11.269 0.510 -1.264 1.00 90.19 95 ASN A CA 1
ATOM 723 C C . ASN A 1 95 ? 10.463 1.739 -0.821 1.00 90.19 95 ASN A C 1
ATOM 725 O O . ASN A 1 95 ? 10.989 2.609 -0.128 1.00 90.19 95 ASN A O 1
ATOM 729 N N . PHE A 1 96 ? 9.178 1.804 -1.172 1.00 89.75 96 PHE A N 1
ATOM 730 C CA . PHE A 1 96 ? 8.281 2.867 -0.728 1.00 89.75 96 PHE A CA 1
ATOM 731 C C . PHE A 1 96 ? 8.161 2.900 0.802 1.00 89.75 96 PHE A C 1
ATOM 733 O O . PHE A 1 96 ? 8.388 3.945 1.410 1.00 89.75 96 PHE A O 1
ATOM 740 N N . VAL A 1 97 ? 7.895 1.751 1.435 1.00 88.69 97 VAL A N 1
ATOM 741 C CA . VAL A 1 97 ? 7.822 1.634 2.902 1.00 88.69 97 VAL A CA 1
ATOM 742 C C . VAL A 1 97 ? 9.149 2.022 3.554 1.00 88.69 97 VAL A C 1
ATOM 744 O O . VAL A 1 97 ? 9.150 2.807 4.502 1.00 88.69 97 VAL A O 1
ATOM 747 N N . ALA A 1 98 ? 10.279 1.547 3.023 1.00 89.94 98 ALA A N 1
ATOM 748 C CA . ALA A 1 98 ? 11.602 1.894 3.536 1.00 89.94 98 ALA A CA 1
ATOM 749 C C . ALA A 1 98 ? 11.869 3.409 3.470 1.00 89.94 98 ALA A C 1
ATOM 751 O O . ALA A 1 98 ? 12.428 3.988 4.403 1.00 89.94 98 ALA A O 1
ATOM 752 N N . ASN A 1 99 ? 11.431 4.078 2.399 1.00 89.06 99 ASN A N 1
ATOM 753 C CA . ASN A 1 99 ? 11.558 5.529 2.270 1.00 89.06 99 ASN A CA 1
ATOM 754 C C . ASN A 1 99 ? 10.669 6.286 3.270 1.00 89.06 99 ASN A C 1
ATOM 756 O O . ASN A 1 99 ? 11.137 7.261 3.860 1.00 89.06 99 ASN A O 1
ATOM 760 N N . LEU A 1 100 ? 9.437 5.824 3.525 1.00 89.31 100 LEU A N 1
ATOM 761 C CA . LEU A 1 100 ? 8.576 6.400 4.568 1.00 89.31 100 LEU A CA 1
ATOM 762 C C . LEU A 1 100 ? 9.192 6.245 5.963 1.00 89.31 100 LEU A C 1
ATOM 764 O O . LEU A 1 100 ? 9.239 7.208 6.727 1.00 89.31 100 LEU A O 1
ATOM 768 N N . GLN A 1 101 ? 9.714 5.058 6.279 1.00 90.31 101 GLN A N 1
ATOM 769 C CA . GLN A 1 101 ? 10.396 4.792 7.548 1.00 90.31 101 GLN A CA 1
ATOM 770 C C . GLN A 1 101 ? 11.639 5.668 7.713 1.00 90.31 101 GLN A C 1
ATOM 772 O O . GLN A 1 101 ? 11.848 6.239 8.782 1.00 90.31 101 GLN A O 1
ATOM 777 N N . ARG A 1 102 ? 12.440 5.826 6.650 1.00 90.25 102 ARG A N 1
ATOM 778 C CA . ARG A 1 102 ? 13.614 6.704 6.664 1.00 90.25 102 ARG A CA 1
ATOM 779 C C . ARG A 1 102 ? 13.216 8.152 6.933 1.00 90.25 102 ARG A C 1
ATOM 781 O O . ARG A 1 102 ? 13.828 8.781 7.790 1.00 90.25 102 ARG A O 1
ATOM 788 N N . TYR A 1 103 ? 12.200 8.667 6.241 1.00 89.00 103 TYR A N 1
ATOM 789 C CA . TYR A 1 103 ? 11.717 10.031 6.458 1.00 89.00 103 TYR A CA 1
ATOM 790 C C . TYR A 1 103 ? 11.205 10.228 7.891 1.00 89.00 103 TYR A C 1
ATOM 792 O O . TYR A 1 103 ? 11.628 11.164 8.566 1.00 89.00 103 TYR A O 1
ATOM 800 N N . ALA A 1 104 ? 10.366 9.316 8.393 1.00 91.00 104 ALA A N 1
ATOM 801 C CA . ALA A 1 104 ? 9.867 9.375 9.766 1.00 91.00 104 ALA A CA 1
ATOM 802 C C . ALA A 1 104 ? 11.010 9.339 10.795 1.00 91.00 104 ALA A C 1
ATOM 804 O O . ALA A 1 104 ? 11.035 10.148 11.720 1.00 91.00 104 ALA A O 1
ATOM 805 N N . GLY A 1 105 ? 11.996 8.458 10.597 1.00 91.19 105 GLY A N 1
ATOM 806 C CA . GLY A 1 105 ? 13.188 8.379 11.441 1.00 91.19 105 GLY A CA 1
ATOM 807 C C . GLY A 1 105 ? 14.020 9.663 11.417 1.00 91.19 105 GLY A C 1
ATOM 808 O O . GLY A 1 105 ? 14.440 10.135 12.470 1.00 91.19 105 GLY A O 1
ATOM 809 N N . GLN A 1 106 ? 14.208 10.272 10.242 1.00 92.12 106 GLN A N 1
ATOM 810 C CA . GLN A 1 106 ? 14.914 11.549 10.106 1.00 92.12 106 GLN A CA 1
ATOM 811 C C . GLN A 1 106 ? 14.202 12.677 10.854 1.00 92.12 106 GLN A C 1
ATOM 813 O O . GLN A 1 106 ? 14.852 13.407 11.598 1.00 92.12 106 GLN A O 1
ATOM 818 N N . VAL A 1 107 ? 12.879 12.800 10.710 1.00 92.31 107 VAL A N 1
ATOM 819 C CA . VAL A 1 107 ? 12.097 13.817 11.431 1.00 92.31 107 VAL A CA 1
ATOM 820 C C . VAL A 1 107 ? 12.167 13.579 12.938 1.00 92.31 107 VAL A C 1
ATOM 822 O O . VAL A 1 107 ? 12.444 14.513 13.684 1.00 92.31 107 VAL A O 1
ATOM 825 N N . ALA A 1 108 ? 12.005 12.335 13.393 1.00 91.75 108 ALA A N 1
ATOM 826 C CA . ALA A 1 108 ? 12.091 11.994 14.812 1.00 91.75 108 ALA A CA 1
ATOM 827 C C . ALA A 1 108 ? 13.473 12.296 15.424 1.00 91.75 108 ALA A C 1
ATOM 829 O O . ALA A 1 108 ? 13.569 12.602 16.612 1.00 91.75 108 ALA A O 1
ATOM 830 N N . GLN A 1 109 ? 14.544 12.216 14.629 1.00 93.44 109 GLN A N 1
ATOM 831 C CA . GLN A 1 109 ? 15.902 12.550 15.064 1.00 93.44 109 GLN A CA 1
ATOM 832 C C . GLN A 1 109 ? 16.179 14.058 15.032 1.00 93.44 109 GLN A C 1
ATOM 834 O O . GLN A 1 109 ? 16.728 14.594 15.990 1.00 93.44 109 GLN A O 1
ATOM 839 N N . GLN A 1 110 ? 15.818 14.738 13.941 1.00 93.75 110 GLN A N 1
ATOM 840 C CA . GLN A 1 110 ? 16.153 16.150 13.710 1.00 93.75 110 GLN A CA 1
ATOM 841 C C . GLN A 1 110 ? 15.208 17.121 14.426 1.00 93.75 110 GLN A C 1
ATOM 843 O O . GLN A 1 110 ? 15.628 18.213 14.792 1.00 93.75 110 GLN A O 1
ATOM 848 N N . MET A 1 111 ? 13.949 16.728 14.626 1.00 93.25 111 MET A N 1
ATOM 849 C CA . MET A 1 111 ? 12.886 17.523 15.254 1.00 93.25 111 MET A CA 1
ATOM 850 C C . MET A 1 111 ? 12.327 16.782 16.474 1.00 93.25 111 MET A C 1
ATOM 852 O O . MET A 1 111 ? 11.124 16.559 16.601 1.00 93.25 111 MET A O 1
ATOM 856 N N . LYS A 1 112 ? 13.223 16.290 17.337 1.00 93.25 112 LYS A N 1
ATOM 857 C CA . LYS A 1 112 ? 12.883 15.362 18.427 1.00 93.25 112 LYS A CA 1
ATOM 858 C C . LYS A 1 112 ? 11.827 15.924 19.383 1.00 93.25 112 LYS A C 1
ATOM 860 O O . LYS A 1 112 ? 10.939 15.185 19.812 1.00 93.25 112 LYS A O 1
ATOM 865 N N . GLU A 1 113 ? 11.928 17.203 19.736 1.00 94.31 113 GLU A N 1
ATOM 866 C CA . GLU A 1 113 ? 11.009 17.840 20.681 1.00 94.31 113 GLU A CA 1
ATOM 867 C C . GLU A 1 113 ? 9.622 18.031 20.068 1.00 94.31 113 GLU A C 1
ATOM 869 O O . GLU A 1 113 ? 8.630 17.617 20.667 1.00 94.31 113 GLU A O 1
ATOM 874 N N . GLU A 1 114 ? 9.547 18.573 18.854 1.00 93.06 114 GLU A N 1
ATOM 875 C CA . GLU A 1 114 ? 8.294 18.793 18.131 1.00 93.06 114 GLU A CA 1
ATOM 876 C C . GLU A 1 114 ? 7.604 17.468 17.806 1.00 93.06 114 GLU A C 1
ATOM 878 O O . GLU A 1 114 ? 6.397 17.320 18.001 1.00 93.06 114 GLU A O 1
ATOM 883 N N . TYR A 1 115 ? 8.376 16.468 17.379 1.00 92.06 115 TYR A N 1
ATOM 884 C CA . TYR A 1 115 ? 7.873 15.121 17.137 1.00 92.06 115 TYR A CA 1
ATOM 885 C C . TYR A 1 115 ? 7.306 14.502 18.424 1.00 92.06 115 TYR A C 1
ATOM 887 O O . TYR A 1 115 ? 6.216 13.930 18.419 1.00 92.06 115 TYR A O 1
ATOM 895 N N . GLY A 1 116 ? 7.993 14.679 19.559 1.00 93.56 116 GLY A N 1
ATOM 896 C CA . GLY A 1 116 ? 7.513 14.241 20.870 1.00 93.56 116 GLY A CA 1
ATOM 897 C C . GLY A 1 116 ? 6.241 14.963 21.331 1.00 93.56 116 GLY A C 1
ATOM 898 O O . GLY A 1 116 ? 5.343 14.327 21.886 1.00 93.56 116 GLY A O 1
ATOM 899 N N . GLN A 1 117 ? 6.127 16.270 21.086 1.00 95.75 117 GLN A N 1
ATOM 900 C CA . GLN A 1 117 ? 4.906 17.036 21.363 1.00 95.75 117 GLN A CA 1
ATOM 901 C C . GLN A 1 117 ? 3.736 16.534 20.516 1.00 95.75 117 GLN A C 1
ATOM 903 O O . GLN A 1 117 ? 2.648 16.315 21.050 1.00 95.75 117 GLN A O 1
ATOM 908 N N . GLN A 1 118 ? 3.975 16.273 19.229 1.00 93.81 118 GLN A N 1
ATOM 909 C CA . GLN A 1 118 ? 2.959 15.745 18.327 1.00 93.81 118 GLN A CA 1
ATOM 910 C C . GLN A 1 118 ? 2.451 14.371 18.785 1.00 93.81 118 GLN A C 1
ATOM 912 O O . GLN A 1 118 ? 1.244 14.133 18.766 1.00 93.81 118 GLN A O 1
ATOM 917 N N . ILE A 1 119 ? 3.342 13.490 19.259 1.00 95.00 119 ILE A N 1
ATOM 918 C CA . ILE A 1 119 ? 2.952 12.191 19.833 1.00 95.00 119 ILE A CA 1
ATOM 919 C C . ILE A 1 119 ? 2.067 12.383 21.066 1.00 95.00 119 ILE A C 1
ATOM 921 O O . ILE A 1 119 ? 1.017 11.750 21.165 1.00 95.00 119 ILE A O 1
ATOM 925 N N . LYS A 1 120 ? 2.467 13.251 22.004 1.00 95.69 120 LYS A N 1
ATOM 926 C CA . LYS A 1 120 ? 1.698 13.495 23.235 1.00 95.69 120 LYS A CA 1
ATOM 927 C C . LYS A 1 120 ? 0.306 14.032 22.927 1.00 95.69 120 LYS A C 1
ATOM 929 O O . LYS A 1 120 ? -0.666 13.507 23.460 1.00 95.69 120 LYS A O 1
ATOM 934 N N . LEU A 1 121 ? 0.224 15.027 22.043 1.00 96.19 121 LEU A N 1
ATOM 935 C CA . LEU A 1 121 ? -1.032 15.625 21.601 1.00 96.19 121 LEU A CA 1
ATOM 936 C C . LEU A 1 121 ? -1.949 14.583 20.950 1.00 96.19 121 LEU A C 1
ATOM 938 O O . LEU A 1 121 ? -3.122 14.481 21.309 1.00 96.19 121 LEU A O 1
ATOM 942 N N . ALA A 1 122 ? -1.409 13.787 20.023 1.00 94.25 122 ALA A N 1
ATOM 943 C CA . ALA A 1 122 ? -2.160 12.732 19.350 1.00 94.25 122 ALA A CA 1
ATOM 944 C C . ALA A 1 122 ? -2.657 11.671 20.343 1.00 94.25 122 ALA A C 1
ATOM 946 O O . ALA A 1 122 ? -3.817 11.271 20.287 1.00 94.25 122 ALA A O 1
ATOM 947 N N . HIS A 1 123 ? -1.812 11.260 21.291 1.00 94.56 123 HIS A N 1
ATOM 948 C CA . HIS A 1 123 ? -2.188 10.299 22.322 1.00 94.56 123 HIS A CA 1
ATOM 949 C C . HIS A 1 123 ? -3.304 10.844 23.219 1.00 94.56 123 HIS A C 1
ATOM 951 O O . HIS A 1 123 ? -4.311 10.169 23.413 1.00 94.56 123 HIS A O 1
ATOM 957 N N . SER A 1 124 ? -3.170 12.072 23.732 1.00 95.50 124 SER A N 1
ATOM 958 C CA . SER A 1 124 ? -4.207 12.680 24.571 1.00 95.50 124 SER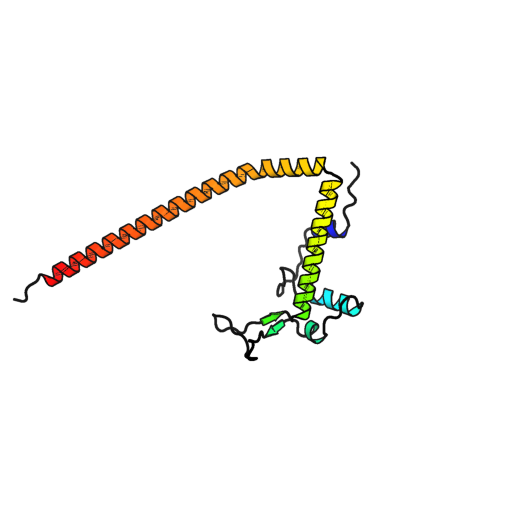 A CA 1
ATOM 959 C C . SER A 1 124 ? -5.535 12.842 23.832 1.00 95.50 124 SER A C 1
ATOM 961 O O . SER A 1 124 ? -6.584 12.609 24.422 1.00 95.50 124 SER A O 1
ATOM 963 N N . ALA A 1 125 ? -5.496 13.189 22.542 1.00 95.56 125 ALA A N 1
ATOM 964 C CA . ALA A 1 125 ? -6.692 13.321 21.714 1.00 95.56 125 ALA A CA 1
ATOM 965 C C . ALA A 1 125 ? -7.341 11.965 21.374 1.00 95.56 125 ALA A C 1
ATOM 967 O O . ALA A 1 125 ? -8.557 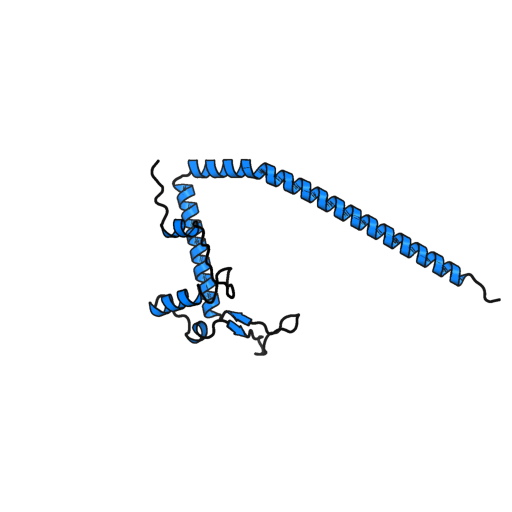11.893 21.230 1.00 95.56 125 ALA A O 1
ATOM 968 N N . GLY A 1 126 ? -6.553 10.889 21.267 1.00 95.25 126 GLY A N 1
ATOM 969 C CA . GLY A 1 126 ? -7.052 9.545 20.957 1.00 95.25 126 GLY A CA 1
ATOM 970 C C . GLY A 1 126 ? -7.645 8.790 22.151 1.00 95.25 126 GLY A C 1
ATOM 971 O O . GLY A 1 126 ? -8.555 7.988 21.969 1.00 95.25 126 GLY A O 1
ATOM 972 N N . GLN A 1 127 ? -7.177 9.051 23.376 1.00 95.44 127 GLN A N 1
ATOM 973 C CA . GLN A 1 127 ? -7.658 8.373 24.591 1.00 95.44 127 GLN A CA 1
ATOM 974 C C . GLN A 1 127 ? -9.187 8.389 24.798 1.00 95.44 127 GLN A C 1
ATOM 976 O O . GLN A 1 127 ? -9.740 7.317 25.048 1.00 95.44 127 GLN A O 1
ATOM 981 N N . PRO A 1 128 ? -9.906 9.525 24.680 1.00 96.62 128 PRO A N 1
ATOM 982 C CA . PRO A 1 128 ? -11.357 9.522 24.876 1.00 96.62 128 PRO A CA 1
ATOM 983 C C . PRO A 1 128 ? -12.095 8.675 23.831 1.00 96.62 128 PRO A C 1
ATOM 985 O O . PRO A 1 128 ? -13.078 8.025 24.177 1.00 96.62 128 PRO A O 1
ATOM 988 N N . LEU A 1 129 ? -11.598 8.625 22.589 1.00 96.00 129 LEU A N 1
ATOM 989 C CA . LEU A 1 129 ? -12.161 7.771 21.538 1.00 96.00 129 LEU A CA 1
ATOM 990 C C . LEU A 1 129 ? -11.973 6.293 21.886 1.00 96.00 129 LEU A C 1
ATOM 992 O O . LEU A 1 129 ? -12.928 5.530 21.872 1.00 96.00 129 LEU A O 1
ATOM 996 N N . ILE A 1 130 ? -10.764 5.908 22.307 1.00 95.31 130 ILE A N 1
ATOM 997 C CA . ILE A 1 130 ? -10.471 4.531 22.727 1.00 95.31 130 ILE A CA 1
ATOM 998 C C . ILE A 1 130 ? -11.371 4.110 23.896 1.00 95.31 130 ILE A C 1
ATOM 1000 O O . ILE A 1 130 ? -11.842 2.976 23.932 1.00 95.31 130 ILE A O 1
ATOM 1004 N N . GLN A 1 131 ? -11.595 4.995 24.870 1.00 95.81 131 GLN A N 1
ATOM 1005 C CA . GLN A 1 131 ? -12.420 4.676 26.034 1.00 95.81 131 GLN A CA 1
ATOM 1006 C C . GLN A 1 131 ? -13.901 4.522 25.673 1.00 95.81 131 GLN A C 1
ATOM 1008 O O . GLN A 1 131 ? -14.560 3.601 26.159 1.00 95.81 131 GLN A O 1
ATOM 1013 N N . HIS A 1 132 ? -14.412 5.407 24.819 1.00 96.88 132 HIS A N 1
ATOM 1014 C CA . HIS A 1 132 ? -15.760 5.304 24.278 1.00 96.88 132 HIS A CA 1
ATOM 1015 C C . HIS A 1 132 ? -15.945 3.986 23.515 1.00 96.88 132 HIS A C 1
ATOM 1017 O O . HIS A 1 132 ? -16.834 3.207 23.846 1.00 96.88 132 HIS A O 1
ATOM 1023 N N . ASP A 1 133 ? -15.046 3.685 22.576 1.00 96.75 133 ASP A N 1
ATOM 1024 C CA . ASP A 1 133 ? -15.148 2.500 21.721 1.00 96.75 133 ASP A CA 1
ATOM 1025 C C . ASP A 1 133 ? -15.053 1.194 22.520 1.00 96.75 133 ASP A C 1
ATOM 1027 O O . ASP A 1 133 ? -15.740 0.227 22.204 1.00 96.75 133 ASP A O 1
ATOM 1031 N N . LYS A 1 134 ? -14.257 1.165 23.598 1.00 95.94 134 LYS A N 1
ATOM 1032 C CA . LYS A 1 134 ? -14.244 0.034 24.542 1.00 95.94 134 LYS A CA 1
ATOM 1033 C C . LYS A 1 134 ? -15.590 -0.157 25.231 1.00 95.94 134 LYS A C 1
ATOM 1035 O O . LYS A 1 134 ? -16.071 -1.278 25.318 1.00 95.94 134 LYS A O 1
ATOM 1040 N N . THR A 1 135 ? -16.195 0.933 25.693 1.00 96.44 135 THR A N 1
ATOM 1041 C CA . THR A 1 135 ? -17.481 0.885 26.402 1.00 96.44 135 THR A CA 1
ATOM 1042 C C . THR A 1 135 ? -18.594 0.384 25.481 1.00 96.44 135 THR A C 1
ATOM 1044 O O . THR A 1 135 ? -19.388 -0.469 25.871 1.00 96.44 135 THR A O 1
ATOM 1047 N N . GLU A 1 136 ? -18.628 0.870 24.240 1.00 95.81 136 GLU A N 1
ATOM 1048 C CA . GLU A 1 136 ? -19.597 0.416 23.238 1.00 95.81 136 GLU A CA 1
ATOM 1049 C C . GLU A 1 136 ? -19.362 -1.041 22.823 1.00 95.81 136 GLU A C 1
ATOM 1051 O O . GLU A 1 136 ? -20.321 -1.792 22.644 1.00 95.81 136 GLU A O 1
ATOM 1056 N N . LEU A 1 137 ? -18.101 -1.478 22.729 1.00 95.19 137 LEU A N 1
ATOM 1057 C CA . LEU A 1 137 ? -17.777 -2.878 22.463 1.00 95.19 137 LEU A CA 1
ATOM 1058 C C . LEU A 1 137 ? -18.251 -3.794 23.599 1.00 95.19 137 LEU A C 1
ATOM 1060 O O . LEU A 1 137 ? -18.895 -4.806 23.328 1.00 95.19 137 LEU A O 1
ATOM 1064 N N . ASP A 1 138 ? -17.981 -3.432 24.853 1.00 95.25 138 ASP A N 1
ATOM 1065 C CA . ASP A 1 138 ? -18.419 -4.204 26.021 1.00 95.25 138 ASP A CA 1
ATOM 1066 C C . ASP A 1 138 ? -19.950 -4.315 26.062 1.00 95.25 138 ASP A C 1
ATOM 1068 O O . ASP A 1 138 ? -20.499 -5.394 26.300 1.00 95.25 138 ASP A O 1
ATOM 1072 N N . ARG A 1 139 ? -20.650 -3.219 25.746 1.00 94.38 139 ARG A N 1
ATOM 1073 C CA . ARG A 1 139 ? -22.112 -3.202 25.633 1.00 94.38 139 ARG A CA 1
ATOM 1074 C C . ARG A 1 139 ? -22.614 -4.124 24.522 1.00 94.38 139 ARG A C 1
ATOM 1076 O O . ARG A 1 139 ? -23.571 -4.865 24.733 1.00 94.38 139 ARG A O 1
ATOM 1083 N N . ALA A 1 140 ? -21.987 -4.088 23.348 1.00 94.81 140 ALA A N 1
ATOM 1084 C CA . ALA A 1 140 ? -22.368 -4.941 22.226 1.00 94.81 140 ALA A CA 1
ATOM 1085 C C . ALA A 1 140 ? -22.170 -6.431 22.548 1.00 94.81 140 ALA A C 1
ATOM 1087 O O . ALA A 1 140 ? -23.027 -7.246 22.216 1.00 94.81 140 ALA A O 1
ATOM 1088 N N . ILE A 1 141 ? -21.081 -6.783 23.241 1.00 94.19 141 ILE A N 1
ATOM 1089 C CA . ILE A 1 141 ? -20.816 -8.158 23.685 1.00 94.19 141 ILE A CA 1
ATOM 1090 C C . ILE A 1 141 ? -21.873 -8.620 24.694 1.00 94.19 141 ILE A C 1
ATOM 1092 O O . ILE A 1 141 ? -22.366 -9.740 24.582 1.00 94.19 141 ILE A O 1
ATOM 1096 N N . GLN A 1 142 ? -22.248 -7.770 25.656 1.00 93.69 142 GLN A N 1
ATOM 1097 C CA . GLN A 1 142 ? -23.300 -8.096 26.625 1.00 93.69 142 GLN A CA 1
ATOM 1098 C C . GLN A 1 142 ? -24.639 -8.371 25.939 1.00 93.69 142 GLN A C 1
ATOM 1100 O O . GLN A 1 142 ? -25.254 -9.397 26.212 1.00 93.69 142 GLN A O 1
ATOM 1105 N N . LEU A 1 143 ? -25.043 -7.516 24.997 1.00 93.62 143 LEU A N 1
ATOM 1106 C CA . LEU A 1 143 ? -26.277 -7.715 24.234 1.00 93.62 143 LEU A CA 1
ATOM 1107 C C . LEU A 1 143 ? -26.249 -9.020 23.425 1.00 93.62 143 LEU A C 1
ATOM 1109 O O . LEU A 1 143 ? -27.230 -9.756 23.428 1.00 93.62 143 LEU A O 1
ATOM 1113 N N . GLN A 1 144 ? -25.121 -9.355 22.789 1.00 91.69 144 GLN A N 1
ATOM 1114 C CA . GLN A 1 144 ? -24.978 -10.624 22.065 1.00 91.69 144 GLN A CA 1
ATOM 1115 C C . GLN A 1 144 ? -25.048 -11.845 22.989 1.00 91.69 144 GLN A C 1
ATOM 1117 O O . GLN A 1 144 ? -25.633 -12.861 22.618 1.00 91.69 144 GLN A O 1
ATOM 1122 N N . LEU A 1 145 ? -24.462 -11.762 24.187 1.00 91.94 145 LEU A N 1
ATOM 1123 C CA . LEU A 1 145 ? -24.530 -12.838 25.172 1.00 91.94 145 LEU A CA 1
ATOM 1124 C C . LEU A 1 145 ? -25.965 -13.027 25.682 1.00 91.94 145 LEU A C 1
ATOM 1126 O O . LEU A 1 145 ? -26.434 -14.158 25.780 1.00 91.94 145 LEU A O 1
ATOM 1130 N N . GLU A 1 146 ? -26.666 -11.932 25.983 1.00 90.75 146 GLU A N 1
ATOM 1131 C CA . GLU A 1 146 ? -28.071 -11.956 26.402 1.00 90.75 146 GLU A CA 1
ATOM 1132 C C . GLU A 1 146 ? -28.975 -12.549 25.316 1.00 90.75 146 GLU A C 1
ATOM 1134 O O . GLU A 1 146 ? -29.809 -13.403 25.615 1.00 90.75 146 GLU A O 1
ATOM 1139 N N . GLU A 1 147 ? -28.782 -12.161 24.053 1.00 90.50 147 GLU A N 1
ATOM 1140 C CA . GLU A 1 147 ? -29.523 -12.727 22.922 1.00 90.50 147 GLU A CA 1
ATOM 1141 C C . GLU A 1 147 ? -29.243 -14.222 22.733 1.00 90.50 147 GLU A C 1
ATOM 1143 O O . GLU A 1 147 ? -30.188 -14.990 22.562 1.00 90.50 147 GLU A O 1
ATOM 1148 N N . ALA A 1 148 ? -27.982 -14.653 22.825 1.00 89.94 148 ALA A N 1
ATOM 1149 C CA . ALA A 1 148 ? -27.615 -16.064 22.709 1.00 89.94 148 ALA A CA 1
ATOM 1150 C C . ALA A 1 148 ? -28.180 -16.910 23.863 1.00 89.94 148 ALA A C 1
ATOM 1152 O O . ALA A 1 148 ? -28.670 -18.014 23.636 1.00 89.94 148 ALA A O 1
ATOM 1153 N N . MET A 1 149 ? -28.161 -16.392 25.098 1.00 86.88 149 MET A N 1
ATOM 1154 C CA . MET A 1 149 ? -28.789 -17.066 26.240 1.00 86.88 149 MET A CA 1
ATOM 1155 C C . MET A 1 149 ? -30.307 -17.151 26.081 1.00 86.88 149 MET A C 1
ATOM 1157 O O . MET A 1 149 ? -30.887 -18.181 26.415 1.00 86.88 149 MET A O 1
ATOM 1161 N N . ARG A 1 150 ? -30.952 -16.098 25.560 1.00 89.25 150 ARG A N 1
ATOM 1162 C CA . ARG A 1 150 ? -32.394 -16.117 25.296 1.00 89.25 150 ARG A CA 1
ATOM 1163 C C . ARG A 1 150 ? -32.747 -17.143 24.221 1.00 89.25 150 ARG A C 1
ATOM 1165 O O . ARG A 1 150 ? -33.664 -17.922 24.437 1.00 89.25 150 ARG A O 1
ATOM 1172 N N . GLN A 1 151 ? -31.999 -17.183 23.119 1.00 88.19 151 GLN A N 1
ATOM 1173 C CA . GLN A 1 151 ? -32.190 -18.179 22.059 1.00 88.19 151 GLN A CA 1
ATOM 1174 C C . GLN A 1 151 ? -32.010 -19.605 22.588 1.00 88.19 151 GLN A C 1
ATOM 1176 O O . GLN A 1 151 ? -32.878 -20.438 22.369 1.00 88.19 151 GLN A O 1
ATOM 1181 N N . ALA A 1 152 ? -30.959 -19.865 23.371 1.00 85.00 152 ALA A N 1
ATOM 1182 C CA . ALA A 1 152 ? -30.741 -21.181 23.971 1.00 85.00 152 ALA A CA 1
ATOM 1183 C C . ALA A 1 152 ? -31.866 -21.589 24.943 1.00 85.00 152 ALA A C 1
ATOM 1185 O O . ALA A 1 152 ? -32.248 -22.755 24.995 1.00 85.00 152 ALA A O 1
ATOM 1186 N N . GLN A 1 153 ? -32.416 -20.638 25.710 1.00 82.06 153 GLN A N 1
ATOM 1187 C CA . GLN A 1 153 ? -33.562 -20.896 26.589 1.00 82.06 153 GLN A CA 1
ATOM 1188 C C . GLN A 1 153 ? -34.846 -21.173 25.800 1.00 82.06 153 GLN A C 1
ATOM 1190 O O . GLN A 1 153 ? -35.604 -22.065 26.177 1.00 82.06 153 GLN A O 1
ATOM 1195 N N . GLU A 1 154 ? -35.095 -20.423 24.727 1.00 84.81 154 GLU A N 1
ATOM 1196 C CA . GLU A 1 154 ? -36.237 -20.631 23.833 1.00 84.81 154 GLU A CA 1
ATOM 1197 C C . GLU A 1 154 ? -36.153 -22.009 23.158 1.00 84.81 154 GLU A C 1
ATOM 1199 O O . GLU A 1 154 ? -37.115 -22.768 23.245 1.00 84.81 154 GLU A O 1
ATOM 1204 N N . GLU A 1 155 ? -34.987 -22.377 22.614 1.00 83.81 155 GLU A N 1
ATOM 1205 C CA . GLU A 1 155 ? -34.730 -23.701 22.028 1.00 83.81 155 GLU A CA 1
ATOM 1206 C C . GLU A 1 155 ? -34.941 -24.824 23.058 1.00 83.81 155 GLU A C 1
ATOM 1208 O O . GLU A 1 155 ?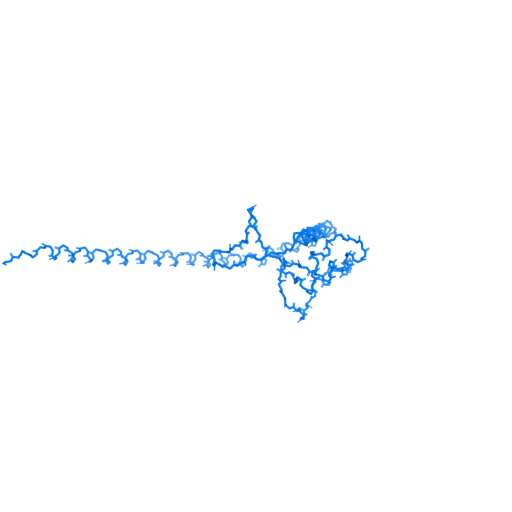 -35.695 -25.756 22.794 1.00 83.81 155 GLU A O 1
ATOM 1213 N N . SER A 1 156 ? -34.397 -24.700 24.278 1.00 76.94 156 SER A N 1
ATOM 1214 C CA . SER A 1 156 ? -34.588 -25.727 25.319 1.00 76.94 156 SER A CA 1
ATOM 1215 C C . SER A 1 156 ? -36.051 -25.901 25.751 1.00 76.94 156 SER A C 1
ATOM 1217 O O . SER A 1 156 ? -36.497 -27.013 26.019 1.00 76.94 156 SER A O 1
ATOM 1219 N N . GLN A 1 157 ? -36.832 -24.815 25.796 1.00 74.62 157 GLN A N 1
ATOM 1220 C CA . GLN A 1 157 ? -38.253 -24.886 26.153 1.00 74.62 157 GLN A CA 1
ATOM 1221 C C . GLN A 1 157 ? -39.111 -25.444 25.015 1.00 74.62 157 GLN A C 1
ATOM 1223 O O . GLN A 1 157 ? -40.194 -25.976 25.270 1.00 74.62 157 GLN A O 1
ATOM 1228 N N . GLU A 1 158 ? -38.690 -25.266 23.763 1.00 73.31 158 GLU A N 1
ATOM 1229 C CA . GLU A 1 158 ? -39.329 -25.902 22.612 1.00 73.31 158 GLU A CA 1
ATOM 1230 C C . GLU A 1 158 ? -39.032 -27.404 22.579 1.00 73.31 158 GLU A C 1
ATOM 1232 O O . GLU A 1 158 ? -39.976 -28.181 22.426 1.00 73.31 158 GLU A O 1
ATOM 1237 N N . GLU A 1 159 ? -37.786 -27.809 22.838 1.00 73.44 159 GLU A N 1
ATOM 1238 C CA . GLU A 1 159 ? -37.388 -29.219 22.963 1.00 73.44 159 GLU A CA 1
ATOM 1239 C C . GLU A 1 159 ? -38.165 -29.932 24.087 1.00 73.44 159 GLU A C 1
ATOM 1241 O O . GLU A 1 159 ? -38.795 -30.960 23.835 1.00 73.44 159 GLU A O 1
ATOM 1246 N N . GLU A 1 160 ? -38.252 -29.350 25.292 1.00 72.94 160 GLU A N 1
ATOM 1247 C CA . GLU A 1 160 ? -39.027 -29.925 26.410 1.00 72.94 160 GLU A CA 1
ATOM 1248 C C . GLU A 1 160 ? -40.529 -30.065 26.087 1.00 72.94 160 GLU A C 1
ATOM 1250 O O . GLU A 1 160 ? -41.192 -31.020 26.503 1.00 72.94 160 GLU A O 1
ATOM 1255 N N . LYS A 1 161 ? -41.104 -29.121 25.326 1.00 72.94 161 LYS A N 1
ATOM 1256 C CA . LYS A 1 161 ? -42.513 -29.190 24.895 1.00 72.94 161 LYS A CA 1
ATOM 1257 C C . LYS A 1 161 ? -42.742 -30.238 23.811 1.00 72.94 161 LYS A C 1
ATOM 1259 O O . LYS A 1 161 ? -43.840 -30.803 23.755 1.00 72.94 161 LYS A O 1
ATOM 1264 N N . GLU A 1 162 ? -41.772 -30.462 22.927 1.00 69.38 162 GLU A N 1
ATOM 1265 C CA . GLU A 1 162 ? -41.834 -31.540 21.939 1.00 69.38 162 GLU A CA 1
ATOM 1266 C C . GLU A 1 162 ? -41.691 -32.914 22.596 1.00 69.38 162 GLU A C 1
ATOM 1268 O O . GLU A 1 162 ? -42.492 -33.797 22.282 1.00 69.38 162 GLU A O 1
ATOM 1273 N N . GLU A 1 163 ? -40.774 -33.078 23.554 1.00 67.25 163 GLU A N 1
ATOM 1274 C CA . GLU A 1 163 ? -40.615 -34.323 24.318 1.00 67.25 163 GLU A CA 1
ATOM 1275 C C . GLU A 1 163 ? -41.878 -34.665 25.121 1.00 67.25 163 GLU A C 1
ATOM 1277 O O . GLU A 1 163 ? -42.405 -35.772 24.995 1.00 67.25 163 GLU A O 1
ATOM 1282 N N . ALA A 1 164 ? -42.459 -33.700 25.844 1.00 68.06 164 ALA A N 1
ATOM 1283 C CA . ALA A 1 164 ? -43.697 -33.922 26.596 1.00 68.06 164 ALA A CA 1
ATOM 1284 C C . ALA A 1 164 ? -44.880 -34.328 25.691 1.00 68.06 164 ALA A C 1
ATOM 1286 O O . ALA A 1 164 ? -45.684 -35.190 26.048 1.00 68.06 164 ALA A O 1
ATOM 1287 N N . LYS A 1 165 ? -44.982 -33.749 24.485 1.00 68.25 165 LYS A N 1
ATOM 1288 C CA . LYS A 1 165 ? -46.000 -34.142 23.491 1.00 68.25 165 LYS A CA 1
ATOM 1289 C C . LYS A 1 165 ? -45.734 -35.507 22.858 1.00 68.25 165 LYS A C 1
ATOM 1291 O O . LYS A 1 165 ? -46.683 -36.136 22.379 1.00 68.25 165 LYS A O 1
ATOM 1296 N N . ALA A 1 166 ? -44.477 -35.935 22.777 1.00 64.81 166 ALA A N 1
ATOM 1297 C CA . ALA A 1 166 ? -44.108 -37.249 22.266 1.00 64.81 166 ALA A CA 1
ATOM 1298 C C . ALA A 1 166 ? -44.457 -38.346 23.284 1.00 64.81 166 ALA A C 1
ATOM 1300 O O . ALA A 1 166 ? -45.116 -39.317 22.910 1.00 64.81 166 ALA A O 1
ATOM 1301 N N . GLU A 1 167 ? -44.136 -38.141 24.565 1.00 60.78 167 GLU A N 1
ATOM 1302 C CA . GLU A 1 167 ? -44.498 -39.065 25.650 1.00 60.78 167 GLU A CA 1
ATOM 1303 C C . GLU A 1 167 ? -46.022 -39.189 25.820 1.00 60.78 167 GLU A C 1
ATOM 1305 O O . GLU A 1 167 ? -46.554 -40.290 25.977 1.00 60.78 167 GLU A O 1
ATOM 1310 N N . GLU A 1 168 ? -46.767 -38.085 25.700 1.00 58.88 168 GLU A N 1
ATOM 1311 C CA . GLU A 1 168 ? -48.233 -38.095 25.816 1.00 58.88 168 GLU A CA 1
ATOM 1312 C C . GLU A 1 168 ? -48.920 -38.857 24.660 1.00 58.88 168 GLU A C 1
ATOM 1314 O O . GLU A 1 168 ? -49.998 -39.429 24.835 1.00 58.88 168 GLU A O 1
ATOM 1319 N N . LYS A 1 169 ? -48.282 -38.937 23.482 1.00 60.28 169 LYS A N 1
ATOM 1320 C CA . LYS A 1 169 ? -48.761 -39.758 22.355 1.00 60.28 169 LYS A CA 1
ATOM 1321 C C . LYS A 1 169 ? -48.441 -41.246 22.503 1.00 60.28 169 LYS A C 1
ATOM 1323 O O . LYS A 1 169 ? -49.165 -42.057 21.928 1.00 60.28 169 LYS A O 1
ATOM 1328 N N . GLU A 1 170 ? -47.404 -41.613 23.253 1.00 57.09 170 GLU A N 1
ATOM 1329 C CA . GLU A 1 170 ? -47.047 -43.015 23.523 1.00 57.09 170 GLU A CA 1
ATOM 1330 C C . GLU A 1 170 ? -47.940 -43.659 24.603 1.00 57.09 170 GLU A C 1
ATOM 1332 O O . GLU A 1 170 ? -48.109 -44.878 24.631 1.00 57.09 170 GLU A O 1
ATOM 1337 N N . LEU A 1 171 ? -48.576 -42.845 25.454 1.00 54.25 171 LEU A N 1
ATOM 1338 C CA . LEU A 1 171 ? -49.411 -43.277 26.583 1.00 54.25 171 LEU A CA 1
ATOM 1339 C C . LEU A 1 171 ? -50.905 -43.489 26.268 1.00 54.25 171 LEU A C 1
ATOM 1341 O O . LEU A 1 171 ? -51.671 -43.785 27.187 1.00 54.25 171 LEU A O 1
ATOM 1345 N N . VAL A 1 172 ? -51.348 -43.400 25.007 1.00 47.88 172 VAL A N 1
ATOM 1346 C CA . VAL A 1 172 ? -52.723 -43.785 24.628 1.00 47.88 172 VAL A CA 1
ATOM 1347 C C . VAL A 1 172 ? -52.753 -45.280 24.270 1.00 47.88 172 VAL A C 1
ATOM 1349 O O . VAL A 1 172 ? -52.310 -45.645 23.179 1.00 47.88 172 VAL A O 1
ATOM 1352 N N . PRO A 1 173 ? -53.273 -46.179 25.134 1.00 44.81 173 PRO A N 1
ATOM 1353 C CA . PRO A 1 173 ? -53.417 -47.581 24.773 1.00 44.81 173 PRO A CA 1
ATOM 1354 C C . PRO A 1 173 ? -54.472 -47.718 23.671 1.00 44.81 173 PRO A C 1
ATOM 1356 O O . PRO A 1 173 ? -55.581 -47.191 23.784 1.00 44.81 173 PRO A O 1
ATOM 1359 N N . ALA A 1 174 ? -54.117 -48.440 22.608 1.00 47.75 174 ALA A N 1
ATOM 1360 C CA . ALA A 1 174 ? -55.058 -48.921 21.608 1.00 47.75 174 ALA A CA 1
ATOM 1361 C C . ALA A 1 174 ? -56.137 -49.765 22.309 1.00 47.75 174 ALA A C 1
ATOM 1363 O O . ALA A 1 174 ? -55.843 -50.844 22.827 1.00 47.75 174 ALA A O 1
ATOM 1364 N N . GLY A 1 175 ? -57.350 -49.214 22.384 1.00 41.28 175 GLY A N 1
ATOM 1365 C CA . GLY A 1 175 ? -58.562 -49.932 22.779 1.00 41.28 175 GLY A CA 1
ATOM 1366 C C . GLY A 1 175 ? -59.075 -50.841 21.673 1.00 41.28 175 GLY A C 1
ATOM 1367 O O . GLY A 1 175 ? -58.817 -50.532 20.486 1.00 41.28 175 GLY A O 1
#